Protein AF-R9KS10-F1 (afdb_monomer_lite)

Structure (mmCIF, N/CA/C/O backbone):
data_AF-R9KS10-F1
#
_entry.id   AF-R9KS10-F1
#
loop_
_atom_site.group_PDB
_atom_site.id
_atom_site.type_symbol
_atom_site.label_atom_id
_atom_site.label_alt_id
_atom_site.label_comp_id
_atom_site.label_asym_id
_atom_site.label_entity_id
_atom_site.label_seq_id
_atom_site.pdbx_PDB_ins_code
_atom_site.Cartn_x
_atom_site.Cartn_y
_atom_site.Cartn_z
_atom_site.occupancy
_atom_site.B_iso_or_equiv
_atom_site.auth_seq_id
_atom_site.auth_comp_id
_atom_site.auth_asym_id
_atom_site.auth_atom_id
_atom_site.pdbx_PDB_model_num
ATOM 1 N N . MET A 1 1 ? -20.989 -21.411 7.053 1.00 46.62 1 MET A N 1
ATOM 2 C CA . MET A 1 1 ? -20.686 -19.979 7.268 1.00 46.62 1 MET A CA 1
ATOM 3 C C . MET A 1 1 ? -19.466 -19.905 8.165 1.00 46.62 1 MET A C 1
ATOM 5 O O . MET A 1 1 ? -19.582 -20.202 9.344 1.00 46.62 1 MET A O 1
ATOM 9 N N . GLY A 1 2 ? -18.286 -19.653 7.594 1.00 47.47 2 GLY A N 1
ATOM 10 C CA . GLY A 1 2 ? -17.061 -19.508 8.378 1.00 47.47 2 GLY A CA 1
ATOM 11 C C . GLY A 1 2 ? -17.143 -18.209 9.164 1.00 47.47 2 GLY A C 1
ATOM 12 O O . GLY A 1 2 ? -17.203 -17.139 8.563 1.00 47.47 2 GLY A O 1
ATOM 13 N N . TYR A 1 3 ? -17.223 -18.303 10.488 1.00 48.88 3 TYR A N 1
ATOM 14 C CA . TYR A 1 3 ? -17.070 -17.153 11.366 1.00 48.88 3 TYR A CA 1
ATOM 15 C C . TYR A 1 3 ? -15.661 -16.607 11.139 1.00 48.88 3 TYR A C 1
ATOM 17 O O . TYR A 1 3 ? -14.687 -17.195 11.602 1.00 48.88 3 TYR A O 1
ATOM 25 N N . ASN A 1 4 ? -15.566 -15.548 10.329 1.00 52.66 4 ASN A N 1
ATOM 26 C CA . ASN A 1 4 ? -14.345 -14.782 10.109 1.00 52.66 4 ASN A CA 1
ATOM 27 C C . ASN A 1 4 ? -13.675 -14.545 11.464 1.00 52.66 4 ASN A C 1
ATOM 29 O O . ASN A 1 4 ? -14.363 -14.078 12.368 1.00 52.66 4 ASN A O 1
ATOM 33 N N . ASP A 1 5 ? -12.396 -14.923 11.578 1.00 55.28 5 ASP A N 1
ATOM 34 C CA . ASP A 1 5 ? -11.508 -14.772 12.739 1.00 55.28 5 ASP A CA 1
ATOM 35 C C . ASP A 1 5 ? -12.155 -14.072 13.940 1.00 55.28 5 ASP A C 1
ATOM 37 O O . ASP A 1 5 ? -12.379 -12.859 13.917 1.00 55.28 5 ASP A O 1
ATOM 41 N N . ALA A 1 6 ? -12.403 -14.828 15.011 1.00 63.88 6 ALA A N 1
ATOM 42 C CA . ALA A 1 6 ? -13.084 -14.392 16.234 1.00 63.88 6 ALA A CA 1
ATOM 43 C C . ALA A 1 6 ? -12.367 -13.264 17.020 1.00 63.88 6 ALA A C 1
ATOM 45 O O . ALA A 1 6 ? -12.732 -12.975 18.158 1.00 63.88 6 ALA A O 1
ATOM 46 N N . THR A 1 7 ? -11.365 -12.609 16.427 1.00 77.31 7 THR A N 1
ATOM 47 C CA . THR A 1 7 ? -10.565 -11.555 17.047 1.00 77.31 7 THR A CA 1
ATOM 48 C C . THR A 1 7 ? -10.715 -10.238 16.269 1.00 77.31 7 THR A C 1
ATOM 50 O O . THR A 1 7 ? -10.231 -10.132 15.132 1.00 77.31 7 THR A O 1
ATOM 53 N N . PRO A 1 8 ? -11.349 -9.202 16.856 1.00 84.44 8 PRO A N 1
ATOM 54 C CA . PRO A 1 8 ? -11.416 -7.883 16.238 1.00 84.44 8 PRO A CA 1
ATOM 55 C C . PRO A 1 8 ? -10.013 -7.275 16.120 1.00 84.44 8 PRO A C 1
ATOM 57 O O . PRO A 1 8 ? -9.165 -7.426 17.000 1.00 84.44 8 PRO A O 1
ATOM 60 N N . SER A 1 9 ? -9.757 -6.545 15.036 1.00 83.88 9 SER A N 1
ATOM 61 C CA . SER A 1 9 ? -8.562 -5.701 14.933 1.00 83.88 9 SER A CA 1
ATOM 62 C C . SER A 1 9 ? -8.610 -4.550 15.945 1.00 83.88 9 SER A C 1
ATOM 64 O O . SER A 1 9 ? -9.678 -4.175 16.431 1.00 83.88 9 SER A O 1
ATOM 66 N N . LEU A 1 10 ? -7.460 -3.922 16.211 1.00 87.31 10 LEU A N 1
ATOM 67 C CA . LEU A 1 10 ? -7.383 -2.757 17.100 1.00 87.31 10 LEU A CA 1
ATOM 68 C C . LEU A 1 10 ? -8.351 -1.636 16.677 1.00 87.31 10 LEU A C 1
ATOM 70 O O . LEU A 1 10 ? -9.056 -1.081 17.515 1.00 87.31 10 LEU A O 1
ATOM 74 N N . ALA A 1 11 ? -8.432 -1.336 15.377 1.00 86.62 11 ALA A N 1
ATOM 75 C CA . ALA A 1 11 ? -9.338 -0.315 14.850 1.00 86.62 11 ALA A CA 1
ATOM 76 C C . ALA A 1 11 ? -10.818 -0.678 15.076 1.00 86.62 11 ALA A C 1
ATOM 78 O O . ALA A 1 11 ? -11.608 0.172 15.485 1.00 86.62 11 ALA A O 1
ATOM 79 N N . GLN A 1 12 ? -11.175 -1.951 14.877 1.00 90.06 12 GLN A N 1
ATOM 80 C CA . GLN A 1 12 ? -12.524 -2.461 15.135 1.00 90.06 12 GLN A CA 1
ATOM 81 C C . GLN A 1 12 ? -12.866 -2.380 16.628 1.00 90.06 12 GLN A C 1
ATOM 83 O O . GLN A 1 12 ? -13.922 -1.861 16.975 1.00 90.06 12 GLN A O 1
ATOM 88 N N . ALA A 1 13 ? -11.954 -2.779 17.520 1.00 91.12 13 ALA A N 1
ATOM 89 C CA . ALA A 1 13 ? -12.156 -2.698 18.968 1.00 91.12 13 ALA A CA 1
ATOM 90 C C . ALA A 1 13 ? -12.358 -1.250 19.456 1.00 91.12 13 ALA A C 1
ATOM 92 O O . ALA A 1 13 ? -13.252 -0.982 20.260 1.00 91.12 13 ALA A O 1
ATOM 93 N N . ILE A 1 14 ? -11.581 -0.295 18.927 1.00 92.62 14 ILE A N 1
ATOM 94 C CA . ILE A 1 14 ? -11.763 1.141 19.203 1.00 92.62 14 ILE A CA 1
ATOM 95 C C . ILE A 1 14 ? -13.161 1.599 18.762 1.00 92.62 14 ILE A C 1
ATOM 97 O O . ILE A 1 14 ? -13.852 2.298 19.507 1.00 92.62 14 ILE A O 1
ATOM 101 N N . LYS A 1 15 ? -13.604 1.178 17.572 1.00 92.88 15 LYS A N 1
ATOM 102 C CA . LYS A 1 15 ? -14.922 1.521 17.028 1.00 92.88 15 LYS A CA 1
ATOM 103 C C . LYS A 1 15 ? -16.052 0.924 17.871 1.00 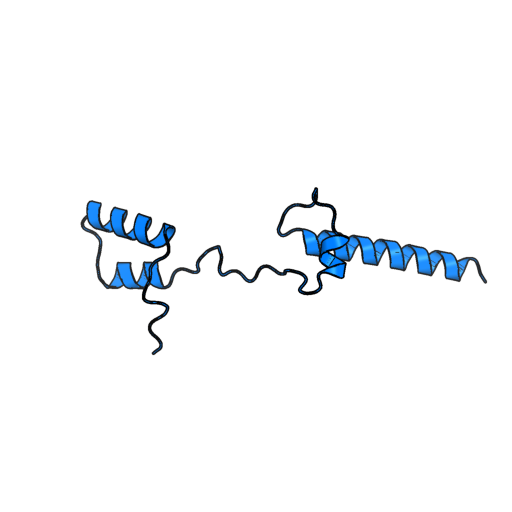92.88 15 LYS A C 1
ATOM 105 O O . LYS A 1 15 ? -16.961 1.654 18.255 1.00 92.88 15 LYS A O 1
ATOM 110 N N . MET A 1 16 ? -15.956 -0.351 18.254 1.00 93.31 16 MET A N 1
ATOM 111 C CA . MET A 1 16 ? -16.919 -1.017 19.143 1.00 93.31 16 MET A CA 1
ATOM 112 C C . MET A 1 16 ? -17.026 -0.304 20.497 1.00 93.31 16 MET A C 1
ATOM 114 O O . MET A 1 16 ? -18.131 -0.033 20.963 1.00 93.31 16 MET A O 1
ATOM 118 N N . LYS A 1 17 ? -15.890 0.084 21.094 1.00 94.44 17 LYS A N 1
ATOM 119 C CA . LYS A 1 17 ? -15.861 0.839 22.356 1.00 94.44 17 LYS A CA 1
ATOM 120 C C . LYS A 1 17 ? -16.590 2.182 22.246 1.00 94.44 17 LYS A C 1
ATOM 122 O O . LYS A 1 17 ? -17.306 2.557 23.169 1.00 94.44 17 LYS A O 1
ATOM 127 N N . LYS A 1 18 ?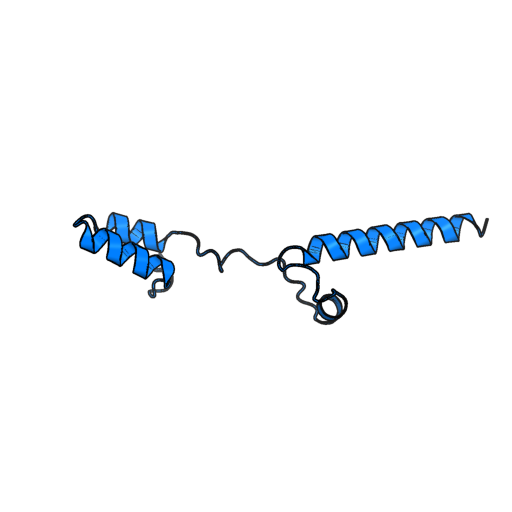 -16.454 2.890 21.121 1.00 95.56 18 LYS A N 1
ATOM 128 C CA . LYS A 1 18 ? -17.168 4.153 20.881 1.00 95.56 18 LYS A CA 1
ATOM 129 C C . LYS A 1 18 ? -18.686 3.945 20.813 1.00 95.56 18 LYS A C 1
ATOM 131 O O . LYS A 1 18 ? -19.425 4.629 21.512 1.00 95.56 18 LYS A O 1
ATOM 136 N N . PHE A 1 19 ? -19.152 2.966 20.036 1.00 93.94 19 PHE A N 1
ATOM 137 C CA . PHE A 1 19 ? -20.584 2.649 19.954 1.00 93.94 19 PHE A CA 1
ATOM 138 C C . PHE A 1 19 ? -21.159 2.185 21.299 1.00 93.94 19 PHE A C 1
ATOM 140 O O . PHE A 1 19 ? -22.305 2.502 21.609 1.00 93.94 19 PHE A O 1
ATOM 147 N N . MET A 1 20 ? -20.361 1.488 22.116 1.00 93.62 20 MET A N 1
ATOM 148 C CA . MET A 1 20 ? -20.741 1.113 23.481 1.00 93.62 20 MET A CA 1
ATOM 149 C C . MET A 1 20 ? -20.960 2.351 24.358 1.00 93.62 20 MET A C 1
ATOM 151 O O . MET A 1 20 ? -21.983 2.449 25.026 1.00 93.62 20 MET A O 1
ATOM 155 N N . GLN A 1 21 ? -20.027 3.308 24.333 1.00 95.19 21 GLN A N 1
ATOM 156 C CA . GLN A 1 21 ? -20.126 4.554 25.105 1.00 95.19 21 GLN A CA 1
ATOM 157 C C . GLN A 1 21 ? -21.320 5.418 24.686 1.00 95.19 21 GLN A C 1
ATOM 159 O O . GLN A 1 21 ? -21.898 6.111 25.516 1.00 95.19 21 GLN A O 1
ATOM 164 N N . GLU A 1 22 ? -21.710 5.358 23.414 1.00 94.94 22 GLU A N 1
ATOM 165 C CA . GLU A 1 22 ? -22.879 6.066 22.886 1.00 94.94 22 GLU A CA 1
ATOM 166 C C . GLU A 1 22 ? -24.209 5.321 23.111 1.00 94.94 22 GLU A C 1
ATOM 168 O O . GLU A 1 22 ? -25.253 5.827 22.707 1.00 94.94 22 GLU A O 1
ATOM 173 N N . GLY A 1 23 ? -24.195 4.119 23.706 1.00 93.69 23 GLY A N 1
ATOM 174 C CA . GLY A 1 23 ? -25.396 3.294 23.891 1.00 93.69 23 GLY A CA 1
ATOM 175 C C . GLY A 1 23 ? -25.981 2.737 22.585 1.00 93.69 23 GLY A C 1
ATOM 176 O O . GLY A 1 23 ? -27.151 2.373 22.535 1.00 93.69 23 GLY A O 1
ATOM 177 N N . LYS A 1 24 ? -25.182 2.688 21.512 1.00 93.88 24 LYS A N 1
ATOM 178 C CA . LYS A 1 24 ? -25.594 2.292 20.150 1.00 93.88 24 LYS A CA 1
ATOM 179 C C . LYS A 1 24 ? -24.975 0.970 19.691 1.00 93.88 24 LYS A C 1
ATOM 181 O O . LYS A 1 24 ? -25.109 0.601 18.524 1.00 93.88 24 LYS A O 1
ATOM 186 N N . LEU A 1 25 ? -24.252 0.272 20.567 1.00 93.56 25 LEU A N 1
ATOM 187 C CA . LEU A 1 25 ? -23.659 -1.020 20.237 1.00 93.56 25 LEU A CA 1
ATOM 188 C C . LEU A 1 25 ? -24.753 -2.094 20.224 1.00 93.56 25 LEU A C 1
ATOM 190 O O . LEU A 1 25 ? -25.252 -2.490 21.270 1.00 93.56 25 LEU A O 1
ATOM 194 N N . THR A 1 26 ? -25.116 -2.548 19.030 1.00 93.56 26 THR A N 1
ATOM 195 C CA . THR A 1 26 ? -26.064 -3.646 18.800 1.00 93.56 26 THR A CA 1
ATOM 196 C C . THR A 1 26 ? -25.369 -4.780 18.053 1.00 93.56 26 THR A C 1
ATOM 198 O O . THR A 1 26 ? -24.329 -4.555 17.429 1.00 93.56 26 THR A O 1
ATOM 201 N N . ASP A 1 27 ? -25.953 -5.978 18.049 1.00 89.75 27 ASP A N 1
ATOM 202 C CA . ASP A 1 27 ? -25.390 -7.129 17.328 1.00 89.75 27 ASP A CA 1
ATOM 203 C C . ASP A 1 27 ? -25.189 -6.842 15.832 1.00 89.75 27 ASP A C 1
ATOM 205 O O . ASP A 1 27 ? -24.155 -7.189 15.262 1.00 89.75 27 ASP A O 1
ATOM 209 N N . GLY A 1 28 ? -26.120 -6.110 15.207 1.00 90.06 28 GLY A N 1
ATOM 210 C CA . GLY A 1 28 ? -25.992 -5.681 13.810 1.00 90.06 28 GLY A CA 1
ATOM 211 C C . GLY A 1 28 ? -24.818 -4.722 13.584 1.00 90.06 28 GLY A C 1
ATOM 212 O O . GLY A 1 28 ? -24.106 -4.828 12.585 1.00 90.06 28 GLY A O 1
ATOM 213 N N . VAL A 1 29 ? -24.556 -3.822 14.538 1.00 90.19 29 VAL A N 1
ATOM 214 C CA . VAL A 1 29 ? -23.395 -2.917 14.492 1.00 90.19 29 VAL A CA 1
ATOM 215 C C . VAL A 1 29 ? -22.094 -3.692 14.696 1.00 90.19 29 VAL A C 1
ATOM 217 O O . VAL A 1 29 ? -21.128 -3.452 13.977 1.00 90.19 29 VAL A O 1
ATOM 220 N N . ILE A 1 30 ? -22.065 -4.650 15.625 1.00 90.44 30 ILE A N 1
ATOM 221 C CA . ILE A 1 30 ? -20.908 -5.528 15.848 1.00 90.44 30 ILE A CA 1
ATOM 222 C C . ILE A 1 30 ? -20.584 -6.307 14.571 1.00 90.44 30 ILE A C 1
ATOM 224 O O . ILE A 1 30 ? -19.435 -6.307 14.128 1.00 90.44 30 ILE A O 1
ATOM 228 N N . GLN A 1 31 ? -21.592 -6.915 13.942 1.00 88.50 31 GLN A N 1
ATOM 229 C CA . GLN A 1 31 ? -21.422 -7.662 12.700 1.00 88.50 31 GLN A CA 1
ATOM 230 C C . GLN A 1 31 ? -20.929 -6.763 11.560 1.00 88.50 31 GLN A C 1
ATOM 232 O O . GLN A 1 31 ? -19.994 -7.144 10.856 1.00 88.50 31 GLN A O 1
ATOM 237 N N . SER A 1 32 ? -21.489 -5.556 11.423 1.00 88.75 32 SER A N 1
ATOM 238 C CA . SER A 1 32 ? -21.031 -4.574 10.435 1.00 88.75 32 SER A CA 1
ATOM 239 C C . SER A 1 32 ? -19.566 -4.191 10.652 1.00 88.75 32 SER A C 1
ATOM 241 O O . SER A 1 32 ? -18.806 -4.173 9.691 1.00 88.75 32 SER A O 1
ATOM 243 N N . ILE A 1 33 ? -19.145 -3.930 11.895 1.00 89.38 33 ILE A N 1
ATOM 244 C CA . ILE A 1 33 ? -17.751 -3.583 12.216 1.00 89.38 33 ILE A CA 1
ATOM 245 C C . ILE A 1 33 ? -16.816 -4.759 11.912 1.00 89.38 33 ILE A C 1
ATOM 247 O O . ILE A 1 33 ? -15.724 -4.558 11.385 1.00 89.38 33 ILE A O 1
ATOM 251 N N . MET A 1 34 ? -17.231 -5.988 12.222 1.00 85.38 34 MET A N 1
ATOM 252 C CA . MET A 1 34 ? -16.441 -7.199 11.977 1.00 85.38 34 MET A CA 1
ATOM 253 C C . MET A 1 34 ? -16.289 -7.528 10.485 1.00 85.38 34 MET A C 1
ATOM 255 O O . MET A 1 34 ? -15.286 -8.127 10.104 1.00 85.38 34 MET A O 1
ATOM 259 N N . GLN A 1 35 ? -17.249 -7.120 9.648 1.00 83.56 35 GLN A N 1
ATOM 260 C CA . GLN A 1 35 ? -17.216 -7.286 8.190 1.00 83.56 35 GLN A CA 1
ATOM 261 C C . GLN A 1 35 ? -16.428 -6.188 7.455 1.00 83.56 35 GLN A C 1
ATOM 263 O O . GLN A 1 35 ? -16.164 -6.339 6.265 1.00 83.56 35 GLN A O 1
ATOM 268 N N . GLU A 1 36 ? -16.042 -5.098 8.127 1.00 82.62 36 GLU A N 1
ATOM 269 C CA . GLU A 1 36 ? -15.230 -4.041 7.513 1.00 82.62 36 GLU A CA 1
ATOM 270 C C . GLU A 1 36 ? -13.874 -4.585 7.037 1.00 82.62 36 GLU A C 1
ATOM 272 O O . GLU A 1 36 ? -13.126 -5.192 7.810 1.00 82.62 36 GLU A O 1
ATOM 277 N N . GLU A 1 37 ? -13.538 -4.328 5.767 1.00 66.81 37 GLU A N 1
ATOM 278 C CA . GLU A 1 37 ? -12.233 -4.679 5.206 1.00 66.81 37 GLU A CA 1
ATOM 279 C C . GLU A 1 37 ? -11.115 -4.013 6.008 1.00 66.81 37 GLU A C 1
ATOM 281 O O . GLU A 1 37 ? -11.021 -2.782 6.102 1.00 66.81 37 GLU A O 1
ATOM 286 N N . LYS A 1 38 ? -10.222 -4.830 6.574 1.00 68.25 38 LYS A N 1
ATOM 287 C CA . LYS A 1 38 ? -9.106 -4.298 7.346 1.00 68.25 38 LYS A CA 1
ATOM 288 C C . LYS A 1 38 ? -8.106 -3.645 6.378 1.00 68.25 38 LYS A C 1
ATOM 290 O O . LYS A 1 38 ? -7.738 -4.245 5.367 1.00 68.25 38 LYS A O 1
ATOM 295 N N . PRO A 1 39 ? -7.581 -2.444 6.675 1.00 58.84 39 PRO A N 1
ATOM 296 C CA . PRO A 1 39 ? -6.668 -1.734 5.771 1.00 58.84 39 PRO A CA 1
ATOM 297 C C . PRO A 1 39 ? -5.358 -2.495 5.496 1.00 58.84 39 PRO A C 1
ATOM 299 O O . PRO A 1 39 ? -4.704 -2.264 4.484 1.00 58.84 39 PRO A O 1
ATOM 302 N N . ASN A 1 40 ? -4.982 -3.427 6.372 1.00 59.91 40 ASN A N 1
ATOM 303 C CA . ASN A 1 40 ? -3.850 -4.337 6.210 1.00 59.91 40 ASN A CA 1
ATOM 304 C C . ASN A 1 40 ? -4.178 -5.633 5.437 1.00 59.91 40 ASN A C 1
ATOM 306 O O . ASN A 1 40 ? -3.261 -6.418 5.216 1.00 59.91 40 ASN A O 1
ATOM 310 N N . GLN A 1 41 ? -5.437 -5.860 5.043 1.00 56.53 41 GLN A N 1
ATOM 311 C CA . GLN A 1 41 ? -5.883 -6.995 4.219 1.00 56.53 41 GLN A CA 1
ATOM 312 C C . GLN A 1 41 ? -6.012 -6.662 2.731 1.00 56.53 41 GLN A C 1
ATOM 314 O O . GLN A 1 41 ? -6.226 -7.574 1.937 1.00 56.53 41 GLN A O 1
ATOM 319 N N . LYS A 1 42 ? -5.817 -5.400 2.323 1.00 57.28 42 LYS A N 1
ATOM 320 C CA . LYS A 1 42 ? -5.538 -5.115 0.913 1.00 57.28 42 LYS A CA 1
ATOM 321 C C . LYS A 1 42 ? -4.257 -5.854 0.555 1.00 57.28 42 LYS A C 1
ATOM 323 O O . LYS A 1 42 ? -3.219 -5.581 1.166 1.00 57.28 42 LYS A O 1
ATOM 328 N N . GLU A 1 43 ? -4.340 -6.799 -0.382 1.00 53.16 43 GLU A N 1
ATOM 329 C CA . GLU A 1 43 ? -3.157 -7.439 -0.947 1.00 53.16 43 GLU A CA 1
ATOM 330 C C . GLU A 1 43 ? -2.204 -6.325 -1.364 1.00 53.16 43 GLU A C 1
ATOM 332 O O . GLU A 1 43 ? -2.478 -5.542 -2.272 1.00 53.16 43 GLU A O 1
ATOM 337 N N . LYS A 1 44 ? -1.092 -6.201 -0.640 1.00 59.12 44 LYS A N 1
ATOM 338 C CA . LYS A 1 44 ? 0.005 -5.377 -1.116 1.00 59.12 44 LYS A CA 1
ATOM 339 C C . LYS A 1 44 ? 0.471 -6.079 -2.386 1.00 59.12 44 LYS A C 1
ATOM 341 O O . LYS A 1 44 ? 0.818 -7.258 -2.279 1.00 59.12 44 LYS A O 1
ATOM 346 N N . PRO A 1 45 ? 0.510 -5.419 -3.553 1.00 56.06 45 PRO A N 1
ATOM 347 C CA . PRO A 1 45 ? 1.212 -5.959 -4.705 1.00 56.06 45 PRO A CA 1
ATOM 348 C C . PRO A 1 45 ? 2.710 -5.934 -4.375 1.00 56.06 45 PRO A C 1
ATOM 350 O O . PRO A 1 45 ? 3.448 -5.037 -4.758 1.00 56.06 45 PRO A O 1
ATOM 353 N N . ALA A 1 46 ? 3.146 -6.874 -3.543 1.00 68.56 46 ALA A N 1
ATOM 354 C CA . ALA A 1 46 ? 4.526 -7.042 -3.154 1.00 68.56 46 ALA A CA 1
ATOM 355 C C . ALA A 1 46 ? 5.158 -8.021 -4.139 1.00 68.56 46 ALA A C 1
ATOM 357 O O . ALA A 1 46 ? 4.650 -9.125 -4.354 1.00 68.56 46 ALA A O 1
ATOM 358 N N . PHE A 1 47 ? 6.282 -7.627 -4.729 1.00 79.12 47 PHE A N 1
ATOM 359 C CA . PHE A 1 47 ? 7.114 -8.551 -5.486 1.00 79.12 47 PHE A CA 1
ATOM 360 C C . PHE A 1 47 ? 7.548 -9.696 -4.561 1.00 79.12 47 PHE A C 1
ATOM 362 O O . PHE A 1 47 ? 8.244 -9.469 -3.574 1.00 79.12 47 PHE A O 1
ATOM 369 N N . LYS A 1 48 ? 7.115 -10.926 -4.867 1.00 77.44 48 LYS A N 1
ATOM 370 C CA . LYS A 1 48 ? 7.452 -12.122 -4.073 1.00 77.44 48 LYS A CA 1
ATOM 371 C C . LYS A 1 48 ? 8.934 -12.500 -4.177 1.00 77.44 48 LYS A C 1
ATOM 373 O O . LYS A 1 48 ? 9.462 -13.144 -3.279 1.00 77.44 48 LYS A O 1
ATOM 378 N N . ASP A 1 49 ? 9.590 -12.117 -5.271 1.00 82.69 49 ASP A N 1
ATOM 379 C CA . ASP A 1 49 ? 11.005 -12.398 -5.505 1.00 82.69 49 ASP A CA 1
ATOM 380 C C . ASP A 1 49 ? 11.890 -11.329 -4.845 1.00 82.69 49 ASP A C 1
ATOM 382 O O . ASP A 1 49 ? 11.865 -10.151 -5.217 1.00 82.69 49 ASP A O 1
ATOM 386 N N . GLU A 1 50 ? 12.712 -11.754 -3.884 1.00 83.62 50 GLU A N 1
ATOM 387 C CA . GLU A 1 50 ? 13.634 -10.872 -3.165 1.00 83.62 50 GLU A CA 1
ATOM 388 C C . GLU A 1 50 ? 14.671 -10.191 -4.062 1.00 83.62 50 GLU A C 1
ATOM 390 O O . GLU A 1 50 ? 15.212 -9.144 -3.704 1.00 83.62 50 GLU A O 1
ATOM 395 N N . ARG A 1 51 ? 14.992 -10.773 -5.222 1.00 88.12 51 ARG A N 1
ATOM 396 C CA . ARG A 1 51 ? 15.937 -10.162 -6.164 1.00 88.12 51 ARG A CA 1
ATOM 397 C C . ARG A 1 51 ? 15.377 -8.859 -6.718 1.00 88.12 51 ARG A C 1
ATOM 399 O O . ARG A 1 51 ? 16.141 -7.931 -6.942 1.00 88.12 51 ARG A O 1
ATOM 406 N N . ILE A 1 52 ? 14.057 -8.769 -6.887 1.00 87.50 52 ILE A N 1
ATOM 407 C CA . ILE A 1 52 ? 13.389 -7.557 -7.369 1.00 87.50 52 ILE A CA 1
ATOM 408 C C . ILE A 1 52 ? 13.351 -6.512 -6.254 1.00 87.50 52 ILE A C 1
ATOM 410 O O . ILE A 1 52 ? 13.730 -5.363 -6.469 1.00 87.50 52 ILE A O 1
ATOM 414 N N . THR A 1 53 ? 12.963 -6.906 -5.039 1.00 86.00 53 THR A N 1
ATOM 415 C CA . THR A 1 53 ? 12.868 -5.969 -3.909 1.00 86.00 53 THR A CA 1
ATOM 416 C C . THR A 1 53 ? 14.223 -5.389 -3.502 1.00 86.00 53 THR A C 1
ATOM 418 O O . THR A 1 53 ? 14.282 -4.224 -3.119 1.00 86.00 53 THR A O 1
ATOM 421 N N . LYS A 1 54 ? 15.323 -6.141 -3.655 1.00 89.12 54 LYS A N 1
ATOM 422 C CA . LYS A 1 54 ? 16.699 -5.655 -3.422 1.00 89.12 54 LYS A CA 1
ATOM 423 C C . LYS A 1 54 ? 17.161 -4.597 -4.432 1.00 89.12 54 LYS A C 1
ATOM 425 O O . LYS A 1 54 ? 18.053 -3.819 -4.105 1.00 89.12 54 LYS A O 1
ATOM 430 N N . LEU A 1 55 ? 16.574 -4.560 -5.631 1.00 90.69 55 LEU A N 1
ATOM 431 C CA . LEU A 1 55 ? 16.896 -3.575 -6.672 1.00 90.69 55 LEU A CA 1
ATOM 432 C C . LEU A 1 55 ? 16.098 -2.273 -6.533 1.00 90.69 55 LEU A C 1
ATOM 434 O O . LEU A 1 55 ? 16.473 -1.261 -7.122 1.00 90.69 55 LEU A O 1
ATOM 438 N N . ILE A 1 56 ? 15.005 -2.284 -5.768 1.00 90.44 56 IL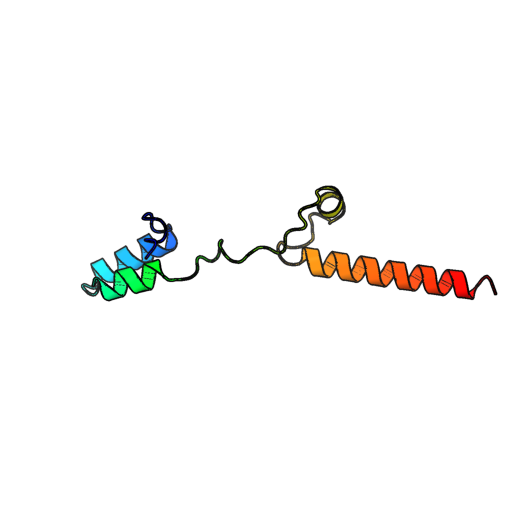E A N 1
ATOM 439 C CA . ILE A 1 56 ? 14.174 -1.100 -5.554 1.00 90.44 56 ILE A CA 1
ATOM 440 C C . ILE A 1 56 ? 14.841 -0.203 -4.498 1.00 90.44 56 ILE A C 1
ATOM 442 O O . ILE A 1 56 ? 15.092 -0.652 -3.374 1.00 90.44 56 ILE A O 1
ATOM 446 N N . PRO A 1 57 ? 15.121 1.076 -4.809 1.00 92.75 57 PRO A N 1
ATOM 447 C CA . PRO A 1 57 ? 15.684 2.003 -3.839 1.00 92.75 57 PRO A CA 1
ATOM 448 C C . PRO A 1 57 ? 14.773 2.177 -2.621 1.00 92.75 57 PRO A C 1
ATOM 450 O O . PRO A 1 57 ? 13.567 2.373 -2.756 1.00 92.75 57 PRO A O 1
ATOM 453 N N . LYS A 1 58 ? 15.363 2.216 -1.420 1.00 87.38 58 LYS A N 1
ATOM 454 C CA . LYS A 1 58 ? 14.624 2.445 -0.161 1.00 87.38 58 LYS A CA 1
ATOM 455 C C . LYS A 1 58 ? 13.935 3.817 -0.083 1.00 87.38 58 LYS A C 1
ATOM 457 O O . LYS A 1 58 ? 13.129 4.031 0.814 1.00 87.38 58 LYS A O 1
ATOM 462 N N . SER A 1 59 ? 14.276 4.743 -0.981 1.00 91.88 59 SER A N 1
ATOM 463 C CA . SER A 1 59 ? 13.625 6.048 -1.125 1.00 91.88 59 SER A CA 1
ATOM 464 C C . SER A 1 59 ? 12.250 5.972 -1.797 1.00 91.88 59 SER A C 1
ATOM 466 O O . SER A 1 59 ? 11.486 6.929 -1.690 1.00 91.88 59 SER A O 1
ATOM 468 N N . ILE A 1 60 ? 11.922 4.867 -2.478 1.00 88.44 60 ILE A N 1
ATOM 469 C CA . ILE A 1 60 ? 10.609 4.674 -3.098 1.00 88.44 60 ILE A CA 1
ATOM 470 C C . ILE A 1 60 ? 9.568 4.377 -2.007 1.00 88.44 60 ILE A C 1
ATOM 472 O O . ILE A 1 60 ? 9.776 3.469 -1.195 1.00 88.44 60 ILE A O 1
ATOM 476 N N . PRO A 1 61 ? 8.445 5.120 -1.960 1.00 86.38 61 PRO A N 1
ATOM 477 C CA . PRO A 1 61 ? 7.382 4.867 -0.997 1.00 86.38 61 PRO A CA 1
ATOM 478 C C . PRO A 1 61 ? 6.773 3.473 -1.155 1.00 86.38 61 PRO A C 1
ATOM 480 O O . PRO A 1 61 ? 6.582 2.981 -2.268 1.00 86.38 61 PRO A O 1
ATOM 483 N N . ARG 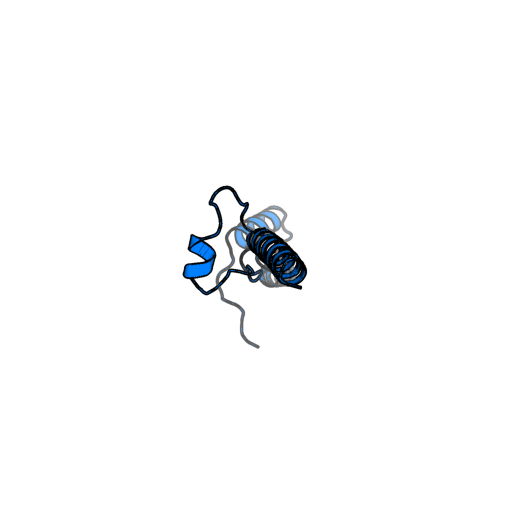A 1 62 ? 6.377 2.872 -0.027 1.00 77.38 62 ARG A N 1
ATOM 484 C CA . ARG A 1 62 ? 5.602 1.626 -0.040 1.00 77.38 62 ARG A CA 1
ATOM 485 C C . ARG A 1 62 ? 4.282 1.823 -0.783 1.00 77.38 62 ARG A C 1
ATOM 487 O O . ARG A 1 62 ? 3.548 2.764 -0.493 1.00 77.38 62 ARG A O 1
ATOM 494 N N . GLY A 1 63 ? 3.970 0.912 -1.692 1.00 79.19 63 GLY A N 1
ATOM 495 C CA . GLY A 1 63 ? 2.851 0.984 -2.629 1.00 79.19 63 GLY A CA 1
ATOM 496 C C . GLY A 1 63 ? 3.206 1.563 -4.004 1.00 79.19 63 GLY A C 1
ATOM 497 O O . GLY A 1 63 ? 2.380 1.455 -4.903 1.00 79.19 63 GLY A O 1
ATOM 498 N N . GLN A 1 64 ? 4.398 2.146 -4.192 1.00 85.06 64 GLN A N 1
ATOM 499 C CA . GLN A 1 64 ? 4.867 2.679 -5.485 1.00 85.06 64 GLN A CA 1
ATOM 500 C C . GLN A 1 64 ? 5.973 1.825 -6.121 1.00 85.06 64 GLN A C 1
ATOM 502 O O . GLN A 1 64 ? 6.526 2.182 -7.163 1.00 85.06 64 GLN A O 1
ATOM 507 N N . GLU A 1 65 ? 6.318 0.691 -5.510 1.00 86.88 65 GLU A N 1
ATOM 508 C CA . GLU A 1 65 ? 7.365 -0.199 -6.006 1.00 86.88 65 GLU A CA 1
ATOM 509 C C . GLU A 1 65 ? 7.052 -0.693 -7.422 1.00 86.88 65 GLU A C 1
ATOM 511 O O . GLU A 1 65 ? 7.941 -0.746 -8.272 1.00 86.88 65 GLU A O 1
ATOM 516 N N . THR A 1 66 ? 5.783 -1.008 -7.695 1.00 87.44 66 THR A N 1
ATOM 517 C CA . THR A 1 66 ? 5.330 -1.460 -9.015 1.00 87.44 66 THR A CA 1
ATOM 518 C C . THR A 1 66 ? 5.569 -0.402 -10.087 1.00 87.44 66 THR A C 1
ATOM 520 O O . THR A 1 66 ? 6.164 -0.706 -11.120 1.00 87.44 66 THR A O 1
ATOM 523 N N . ASP A 1 67 ? 5.188 0.849 -9.823 1.00 89.69 67 ASP A N 1
ATOM 524 C CA . ASP A 1 67 ? 5.355 1.956 -10.771 1.00 89.69 67 ASP A CA 1
ATOM 525 C C . ASP A 1 67 ? 6.831 2.229 -11.076 1.00 89.69 67 ASP A C 1
ATOM 527 O O . ASP A 1 67 ? 7.201 2.524 -12.216 1.00 89.69 67 ASP A O 1
ATOM 531 N N . PHE A 1 68 ? 7.692 2.108 -10.062 1.00 91.81 68 PHE A N 1
ATOM 532 C CA . PHE A 1 68 ? 9.135 2.231 -10.236 1.00 91.81 68 PHE A CA 1
ATOM 533 C C . PHE A 1 68 ? 9.682 1.151 -11.179 1.00 91.81 68 PHE A C 1
ATOM 535 O O . PHE A 1 68 ? 10.418 1.466 -12.118 1.00 91.81 68 PHE A O 1
ATOM 542 N N . VAL A 1 69 ? 9.297 -0.112 -10.967 1.00 90.94 69 VAL A N 1
ATOM 543 C CA . VAL A 1 69 ? 9.763 -1.236 -11.792 1.00 90.94 69 VAL A CA 1
ATOM 544 C C . VAL A 1 69 ? 9.263 -1.116 -13.232 1.00 90.94 69 VAL A C 1
ATOM 546 O O . VAL A 1 69 ? 10.047 -1.320 -14.158 1.00 90.94 69 VAL A O 1
ATOM 549 N N . VAL A 1 70 ? 8.002 -0.725 -13.444 1.00 92.56 70 VAL A N 1
ATOM 550 C CA . VAL A 1 70 ? 7.452 -0.505 -14.794 1.00 92.56 70 VAL A CA 1
ATOM 551 C C . VAL A 1 70 ? 8.268 0.550 -15.544 1.00 92.56 70 VAL A C 1
ATOM 553 O O . VAL A 1 70 ? 8.745 0.281 -16.646 1.00 92.56 70 VAL A O 1
ATOM 556 N N . LYS A 1 71 ? 8.533 1.708 -14.924 1.00 94.62 71 LYS A N 1
ATOM 557 C CA . LYS A 1 71 ? 9.349 2.770 -15.540 1.00 94.62 71 LYS A CA 1
ATOM 558 C C . LYS A 1 71 ? 10.770 2.311 -15.869 1.00 94.62 71 LYS A C 1
ATOM 560 O O . LYS A 1 71 ? 11.305 2.673 -16.917 1.00 94.62 71 LYS A O 1
ATOM 565 N N . ALA A 1 72 ? 11.389 1.514 -14.997 1.00 94.88 72 ALA A N 1
ATOM 566 C CA . ALA A 1 72 ? 12.726 0.974 -15.237 1.00 94.88 72 ALA A CA 1
ATOM 567 C C . ALA A 1 72 ? 12.752 0.041 -16.462 1.00 94.88 72 ALA A C 1
ATOM 569 O O . ALA A 1 72 ? 13.649 0.144 -17.304 1.00 94.88 72 ALA A O 1
ATOM 570 N N . LEU A 1 73 ? 11.742 -0.823 -16.601 1.00 94.88 73 LEU A N 1
ATOM 571 C CA . LEU A 1 73 ? 11.603 -1.722 -17.749 1.00 94.88 73 LEU A CA 1
ATOM 572 C C . LEU A 1 73 ? 11.335 -0.956 -19.050 1.00 94.88 73 LEU A C 1
ATOM 574 O O . LEU A 1 73 ? 11.947 -1.257 -20.075 1.00 94.88 73 LEU A O 1
ATOM 578 N N . GLU A 1 74 ? 10.476 0.064 -19.021 1.00 95.81 74 GLU A N 1
ATOM 579 C CA . GLU A 1 74 ? 10.224 0.934 -20.177 1.00 95.81 74 GLU A CA 1
ATOM 580 C C . GLU A 1 74 ? 11.493 1.652 -20.644 1.00 95.81 74 GLU A C 1
ATOM 582 O O . GLU A 1 74 ? 11.787 1.700 -21.844 1.00 95.81 74 GLU A O 1
ATOM 587 N N . PHE A 1 75 ? 12.266 2.188 -19.697 1.00 95.81 75 PHE A N 1
ATOM 588 C CA . PHE A 1 75 ? 13.534 2.846 -19.983 1.00 95.81 75 PHE A CA 1
ATOM 589 C C . PHE A 1 75 ? 14.528 1.883 -20.643 1.00 95.81 75 PHE A C 1
ATOM 591 O O . PHE A 1 75 ? 15.115 2.220 -21.676 1.00 95.81 75 PHE A O 1
ATOM 598 N N . TYR A 1 76 ? 14.674 0.672 -20.098 1.00 93.94 76 TYR A N 1
ATOM 599 C CA . TYR A 1 76 ? 15.587 -0.334 -20.637 1.00 93.94 76 TYR A CA 1
ATOM 600 C C . TYR A 1 76 ? 15.164 -0.823 -22.028 1.00 93.94 76 TYR A C 1
ATOM 602 O O . TYR A 1 76 ? 15.984 -0.864 -22.944 1.00 93.94 76 TYR A O 1
ATOM 610 N N . ASN A 1 77 ? 13.873 -1.089 -22.241 1.00 93.44 77 ASN A N 1
ATOM 611 C CA . ASN A 1 77 ? 13.357 -1.461 -23.559 1.00 93.44 77 ASN A CA 1
ATOM 612 C C . ASN A 1 77 ? 13.612 -0.362 -24.595 1.00 93.44 77 ASN A C 1
ATOM 614 O O . ASN A 1 77 ? 14.058 -0.647 -25.706 1.00 93.44 77 ASN A O 1
ATOM 618 N N . ARG A 1 78 ? 13.392 0.909 -24.234 1.00 93.69 78 ARG A N 1
ATOM 619 C CA . ARG A 1 78 ? 13.690 2.041 -25.122 1.00 93.69 78 ARG A CA 1
ATOM 620 C C . ARG A 1 78 ? 15.181 2.131 -25.447 1.00 93.69 78 ARG A C 1
ATOM 622 O O . ARG A 1 78 ? 15.531 2.456 -26.581 1.00 93.69 78 ARG A O 1
ATOM 629 N N . HIS A 1 79 ? 16.047 1.854 -24.476 1.00 92.75 79 HIS A N 1
ATOM 630 C CA . HIS A 1 79 ? 17.491 1.803 -24.687 1.00 92.75 79 HIS A CA 1
ATOM 631 C C . HIS A 1 79 ? 17.881 0.697 -25.684 1.00 92.75 79 HIS A C 1
ATOM 633 O O . HIS A 1 79 ? 18.564 0.986 -26.665 1.00 92.75 79 HIS A O 1
ATOM 639 N N . LEU A 1 80 ? 17.363 -0.526 -25.513 1.00 92.62 80 LEU A N 1
ATOM 640 C CA . LEU A 1 80 ? 17.623 -1.652 -26.421 1.00 92.62 80 LEU A CA 1
ATOM 641 C C . LEU A 1 80 ? 17.140 -1.395 -27.856 1.00 92.62 80 LEU A C 1
ATOM 643 O O . LEU A 1 80 ? 17.825 -1.744 -28.816 1.00 92.62 80 LEU A O 1
ATOM 647 N N . GLN A 1 81 ? 15.971 -0.769 -28.019 1.00 89.00 81 GLN A N 1
ATOM 648 C CA . GLN A 1 81 ? 15.439 -0.431 -29.345 1.00 89.00 81 GLN A CA 1
ATOM 649 C C . GLN A 1 81 ? 16.332 0.569 -30.089 1.00 89.00 81 GLN A C 1
ATOM 651 O O . GLN A 1 81 ? 16.536 0.440 -31.293 1.00 89.00 81 GLN A O 1
ATOM 656 N N .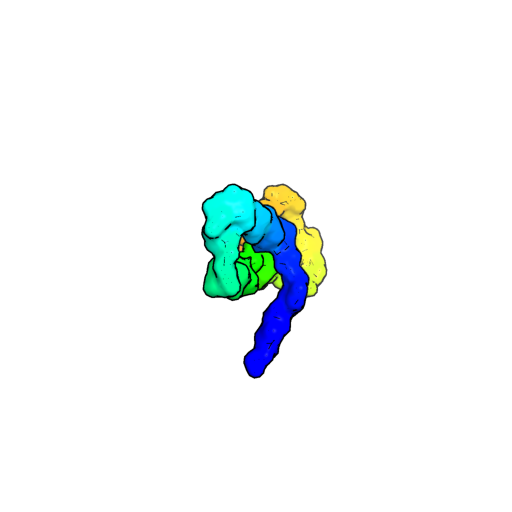 ARG A 1 82 ? 16.903 1.548 -29.375 1.00 87.69 82 ARG A N 1
ATOM 657 C CA . ARG A 1 82 ? 17.846 2.513 -29.963 1.00 87.69 82 ARG A CA 1
ATOM 658 C C . ARG A 1 82 ? 19.156 1.854 -30.379 1.00 87.69 82 ARG A C 1
ATOM 660 O O . ARG A 1 82 ? 19.658 2.170 -31.450 1.00 87.69 82 ARG A O 1
ATOM 667 N N . GLN A 1 83 ? 19.670 0.930 -29.569 1.00 82.69 83 GLN A N 1
ATOM 668 C CA . GLN A 1 83 ? 20.908 0.211 -29.872 1.00 82.69 83 GLN A CA 1
ATOM 669 C C . GLN A 1 83 ? 20.767 -0.639 -31.145 1.00 82.69 83 GLN A C 1
ATOM 671 O O . GLN A 1 83 ? 21.573 -0.508 -32.058 1.00 82.69 83 GLN A O 1
ATOM 676 N N . ARG A 1 84 ? 19.665 -1.390 -31.279 1.00 79.62 84 ARG A N 1
ATOM 677 C CA . ARG A 1 84 ? 19.372 -2.175 -32.496 1.00 79.62 84 ARG A CA 1
ATOM 678 C C . ARG A 1 84 ? 19.191 -1.330 -33.758 1.00 79.62 84 ARG A C 1
ATOM 680 O O . ARG A 1 84 ? 19.400 -1.830 -34.857 1.00 79.62 84 ARG A O 1
ATOM 687 N N . GLY A 1 85 ? 18.755 -0.079 -33.612 1.00 68.44 85 GLY A N 1
ATOM 688 C CA . GLY A 1 85 ? 18.620 0.864 -34.724 1.00 68.44 85 GLY A CA 1
ATOM 689 C C . GLY A 1 85 ? 19.946 1.472 -35.190 1.00 68.44 85 GLY A C 1
ATOM 690 O O . GLY A 1 85 ? 20.001 1.962 -36.309 1.00 68.44 85 GLY A O 1
ATOM 691 N N . GLN A 1 86 ? 20.994 1.442 -34.360 1.00 62.25 86 GLN A N 1
ATOM 692 C CA . GLN A 1 86 ? 22.342 1.914 -34.712 1.00 62.25 86 GLN A CA 1
ATOM 693 C C . GLN A 1 86 ? 23.217 0.829 -35.356 1.00 62.25 86 GLN A C 1
ATOM 695 O O . GLN A 1 86 ? 24.219 1.158 -35.979 1.00 62.25 86 GLN A O 1
ATOM 700 N N . GLU A 1 87 ? 22.851 -0.447 -35.220 1.00 58.75 87 GLU A N 1
ATOM 701 C CA . GLU A 1 87 ? 23.552 -1.584 -35.838 1.00 58.75 87 GLU A CA 1
ATOM 702 C C . GLU A 1 87 ? 23.088 -1.882 -37.284 1.00 58.75 87 GLU A C 1
ATOM 704 O O . GLU A 1 87 ? 23.419 -2.936 -37.826 1.00 58.75 87 GLU A O 1
ATOM 709 N N . ARG A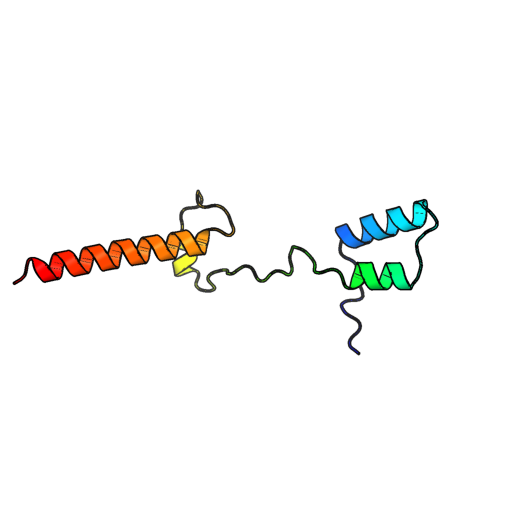 1 88 ? 22.303 -0.991 -37.911 1.00 50.44 88 ARG A N 1
ATOM 710 C CA . ARG A 1 88 ? 21.784 -1.138 -39.283 1.00 50.44 88 ARG A CA 1
ATOM 711 C C . ARG A 1 88 ? 22.221 -0.014 -40.206 1.00 50.44 88 ARG A C 1
ATOM 713 O O . ARG A 1 88 ? 22.200 1.150 -39.755 1.00 50.44 88 ARG A O 1
#

Foldseek 3Di:
DPPPPPDQDPVLVVVLVVCVVVVNRDPVVNVVSRPDDDPVPPPQPDDPDVVLVVPQDPPQDRSCSVVVVVVVVVVVVVVVVVVVVVVD

Sequence (88 aa):
MGYNDATPSLAQAIKMKKFMQEGKLTDGVIQSIMQEEKPNQKEKPAFKDERITKLIPKSIPRGQETDFVVKALEFYNRHLQRQRGQER

pLDDT: mean 82.09, std 14.15, range [46.62, 95.81]

Secondary structure (DSSP, 8-state):
-----SS--HHHHHHHHHHHHTT---HHHHHHHHHSPPTT-S-----S-HHHHHHS-TTSPTT-HHHHHHHHHHHHHHHHHHHHHH--

Radius of gyration: 23.38 Å; chains: 1; bounding box: 50×26×64 Å